Protein AF-A0AAE4MED0-F1 (afdb_monomer)

Solvent-accessible surface area (backbone atoms only — not comparable to full-atom values): 9503 Å² total; per-residue (Å²): 111,75,37,49,20,41,34,44,51,35,56,37,92,89,76,63,52,72,46,77,45,73,45,47,57,74,65,86,78,53,68,54,43,36,74,64,22,56,91,94,45,68,31,45,43,58,79,52,42,54,74,67,47,33,52,52,50,51,51,44,42,75,73,72,23,43,72,45,70,94,47,93,79,37,51,47,50,40,51,28,33,24,84,84,75,20,40,80,46,71,47,56,44,45,35,36,36,45,97,94,42,72,48,65,73,86,51,57,36,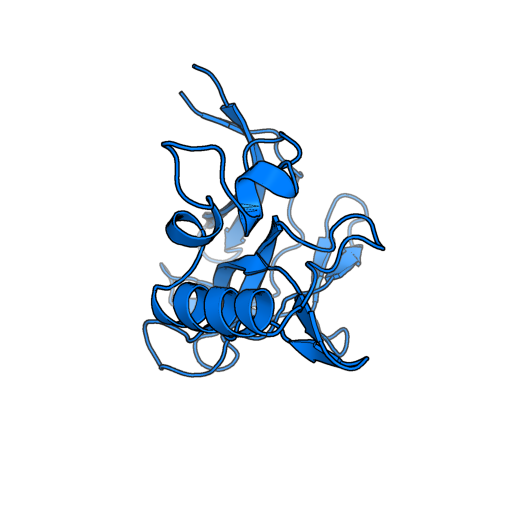90,84,80,60,47,64,42,43,61,40,79,40,73,40,75,30,99,51,84,78,18,32,27,42,16,35,82,88,67,46,75,39,58,31,45,39,90,86,79,68,50,73,43,64,43,41,57,26,74,53,81,47,81,42,77,42,112

Mean predicted aligned error: 7.53 Å

pLDDT: mean 80.57, std 16.03, range [32.94, 96.38]

Sequence (166 aa):
MIFIGFGYIFHCPHCGEATYLALGTGREYSVQNVFYGNSPDPPLIKDFTTRRAYQNALEYLNQGGVPETSLPGSYGHKIYYCPNCRTLKVHFYFGIITGGKTWHPVYKCELCKTQLDLAPGQRPGDDPEKFKLVGENNEVLRIHCSKCGKVYFAPESGSTSKMCWD

Radius of gyration: 17.16 Å; Cα contacts (8 Å, |Δi|>4): 331; chains: 1; bounding box: 43×38×42 Å

Foldseek 3Di:
DKFFWWWFWFADPVPRDIDIDTFDRPDDDDQCQQQQNDPVGGHCVCVQADPVLNVVSVVLVVLVWDKPDPDPPQWTWFWWADPVQLAIDIGIWTWIDDPNDTDIDWDADPPPRGTIFTQPDWDQDVPNQFTFTAGPVRDFRWHADPPPRDIDGRDRTRDRDRDIDD

Nearest PDB structures (foldseek):
  6yxw-assembly2_D  TM=1.927E-01  e=6.210E+00  Homo sapiens
  7qun-assembly1_A  TM=1.620E-01  e=3.592E+00  Sus scrofa domesticus

Secondary structure (DSSP, 8-state):
--EEEEEEEEE-TTT-PEEEEE---SSPPPHIIIII-BTTBPPTHHHHS-HHHHHHHHHHHHTT-EE--SSTTSSEEEEEE-TTT--EEEEEE--EEETTEEE----B-TTT-PBPEE--EEEE-SSTT-EEEE-TTSPBPEEE-TTT--EEE------EEEEEE-

Structure (mmCIF, N/CA/C/O backbone):
data_AF-A0AAE4MED0-F1
#
_entry.id   AF-A0AAE4MED0-F1
#
loop_
_atom_site.group_PDB
_atom_site.id
_atom_site.type_symbol
_atom_site.label_atom_id
_atom_site.label_alt_id
_atom_site.label_comp_id
_atom_site.label_asym_id
_atom_site.label_entity_id
_atom_site.label_seq_id
_atom_site.pdbx_PDB_ins_code
_atom_site.Cartn_x
_atom_site.Cartn_y
_atom_site.Cartn_z
_atom_site.occupancy
_atom_site.B_iso_or_equiv
_atom_site.auth_seq_id
_atom_site.auth_comp_id
_atom_site.auth_asym_id
_atom_site.auth_atom_id
_atom_site.pdbx_PDB_model_num
ATOM 1 N N . MET A 1 1 ? 8.368 22.887 5.396 1.00 36.00 1 MET A N 1
ATOM 2 C CA . MET A 1 1 ? 8.779 22.154 6.625 1.00 36.00 1 MET A CA 1
ATOM 3 C C . MET A 1 1 ? 9.343 20.864 6.088 1.00 36.00 1 MET A C 1
ATOM 5 O O . MET A 1 1 ? 8.555 20.098 5.570 1.00 36.00 1 MET A O 1
ATOM 9 N N . ILE A 1 2 ? 10.662 20.656 6.114 1.00 38.06 2 ILE A N 1
ATOM 10 C CA . ILE A 1 2 ? 11.259 19.562 5.338 1.00 38.06 2 ILE A CA 1
ATOM 11 C C . ILE A 1 2 ? 10.830 18.205 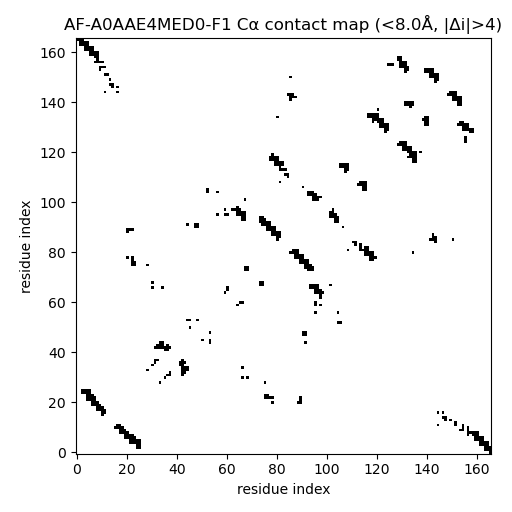5.917 1.00 38.06 2 ILE A C 1
ATOM 13 O O . ILE A 1 2 ? 11.167 17.879 7.058 1.00 38.06 2 ILE A O 1
ATOM 17 N N . PHE A 1 3 ? 10.087 17.411 5.145 1.00 39.84 3 PHE A N 1
ATOM 18 C CA . PHE A 1 3 ? 9.735 16.038 5.506 1.00 39.84 3 PHE A CA 1
ATOM 19 C C . PHE A 1 3 ? 10.787 15.087 4.937 1.00 39.84 3 PHE A C 1
ATOM 21 O O . PHE A 1 3 ? 10.953 14.985 3.724 1.00 39.84 3 PHE A O 1
ATOM 28 N N . ILE A 1 4 ? 11.503 14.381 5.814 1.00 49.69 4 ILE A N 1
ATOM 29 C CA . ILE A 1 4 ? 12.447 13.333 5.409 1.00 49.69 4 ILE A CA 1
ATOM 30 C C . ILE A 1 4 ?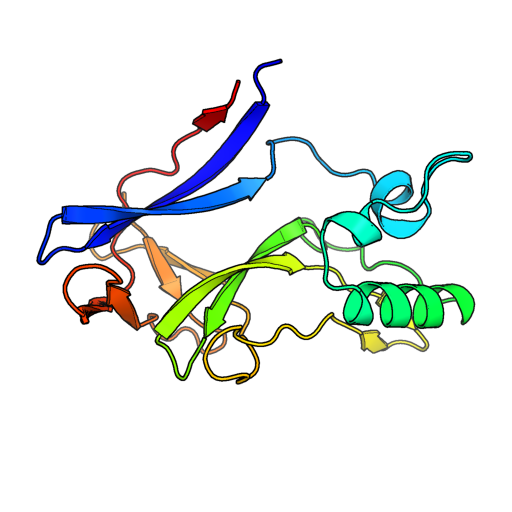 11.648 12.050 5.209 1.00 49.69 4 ILE A C 1
ATOM 32 O O . ILE A 1 4 ? 11.298 11.373 6.171 1.00 49.69 4 ILE A O 1
ATOM 36 N N . GLY A 1 5 ? 11.328 11.733 3.960 1.00 62.06 5 GLY A N 1
ATOM 37 C CA . GLY A 1 5 ? 10.620 10.520 3.591 1.00 62.06 5 GLY A CA 1
ATOM 38 C C . GLY A 1 5 ? 11.536 9.352 3.239 1.00 62.06 5 GLY A C 1
ATOM 39 O O . GLY A 1 5 ? 12.706 9.522 2.884 1.00 62.06 5 GLY A O 1
ATOM 40 N N . PHE A 1 6 ? 10.971 8.151 3.315 1.00 71.56 6 PHE A N 1
ATOM 41 C CA . PHE A 1 6 ? 11.560 6.936 2.765 1.00 71.56 6 PHE A CA 1
ATOM 42 C C . PHE A 1 6 ? 10.865 6.608 1.448 1.00 71.56 6 PHE A C 1
ATOM 44 O O . PHE A 1 6 ? 9.643 6.709 1.335 1.00 71.56 6 PHE A O 1
ATOM 51 N N . GLY A 1 7 ? 11.635 6.215 0.444 1.00 75.56 7 GLY A N 1
ATOM 52 C CA . GLY A 1 7 ? 11.089 5.792 -0.830 1.00 75.56 7 GLY A CA 1
ATOM 53 C C . GLY A 1 7 ? 12.110 5.044 -1.662 1.00 75.56 7 GLY A C 1
ATOM 54 O O . GLY A 1 7 ? 13.268 4.886 -1.273 1.00 75.56 7 GLY A O 1
ATOM 55 N N . TYR A 1 8 ? 11.659 4.595 -2.823 1.00 77.12 8 TYR A N 1
ATOM 56 C CA . TYR A 1 8 ? 12.477 3.856 -3.769 1.00 77.12 8 TYR A CA 1
ATOM 57 C C . TYR A 1 8 ? 12.484 4.549 -5.121 1.00 77.12 8 TYR A C 1
ATOM 59 O O . TYR A 1 8 ? 11.449 5.042 -5.576 1.00 77.12 8 TYR A O 1
ATOM 67 N N . ILE A 1 9 ? 13.644 4.547 -5.771 1.00 78.19 9 ILE A N 1
ATOM 68 C CA . ILE A 1 9 ? 13.804 5.007 -7.146 1.00 78.19 9 ILE A CA 1
ATOM 69 C C . ILE A 1 9 ? 14.138 3.789 -8.010 1.00 78.19 9 ILE A C 1
ATOM 71 O O . ILE A 1 9 ? 15.090 3.059 -7.738 1.00 78.19 9 ILE A O 1
ATOM 75 N N . PHE A 1 10 ? 13.352 3.572 -9.064 1.00 76.81 10 PHE A N 1
ATOM 76 C CA . PHE A 1 10 ? 13.568 2.503 -10.037 1.00 76.81 10 PHE A CA 1
ATOM 77 C C . PHE A 1 10 ? 13.883 3.102 -11.399 1.00 76.81 10 PHE A C 1
ATOM 79 O O . PHE A 1 10 ? 13.065 3.835 -11.950 1.00 76.81 10 PHE A O 1
ATOM 86 N N . HIS A 1 11 ? 15.026 2.744 -11.978 1.00 81.25 11 HIS A N 1
ATOM 87 C CA . HIS A 1 11 ? 15.404 3.194 -13.315 1.00 81.25 11 HIS A CA 1
ATOM 88 C C . HIS A 1 11 ? 15.064 2.148 -14.375 1.00 81.25 11 HIS A C 1
ATOM 90 O O . HIS A 1 11 ? 15.384 0.968 -14.230 1.00 81.25 11 HIS A O 1
ATOM 96 N N . CYS A 1 12 ? 14.434 2.570 -15.469 1.00 82.50 12 CYS A N 1
ATOM 97 C CA . CYS A 1 12 ? 14.253 1.709 -16.627 1.00 82.50 12 CYS A CA 1
ATOM 98 C C . CYS A 1 12 ? 15.605 1.497 -17.330 1.00 82.50 12 CYS A C 1
ATOM 100 O O . CYS A 1 12 ? 16.178 2.471 -17.822 1.00 82.50 12 CYS A O 1
ATOM 102 N N . PRO A 1 13 ? 16.092 0.252 -17.486 1.00 81.69 13 PRO A N 1
ATOM 103 C CA . PRO A 1 13 ? 17.382 -0.008 -18.127 1.00 81.69 13 PRO A CA 1
ATOM 104 C C . PRO A 1 13 ? 17.377 0.309 -19.630 1.00 81.69 13 PRO A C 1
ATOM 106 O O . PRO A 1 13 ? 18.431 0.421 -20.241 1.00 81.69 13 PRO A O 1
ATOM 109 N N . HIS A 1 14 ? 16.197 0.453 -20.242 1.00 84.88 14 HIS A N 1
ATOM 110 C CA . HIS A 1 14 ? 16.071 0.704 -21.677 1.00 84.88 14 HIS A CA 1
ATOM 111 C C . HIS A 1 14 ? 16.072 2.189 -22.048 1.00 84.88 14 HIS A C 1
ATOM 113 O O . HIS A 1 14 ? 16.515 2.534 -23.138 1.00 84.88 14 HIS A O 1
ATOM 119 N N . CYS A 1 15 ? 15.533 3.065 -21.196 1.00 87.38 15 CYS A N 1
ATOM 120 C CA . CYS A 1 15 ? 15.386 4.493 -21.513 1.00 87.38 15 CYS A CA 1
ATOM 121 C C . CYS A 1 15 ? 15.804 5.441 -20.379 1.00 87.38 15 CYS A C 1
ATOM 123 O O . CYS A 1 15 ? 15.628 6.650 -20.512 1.00 87.38 15 CYS A O 1
ATOM 125 N N . GLY A 1 16 ? 16.307 4.908 -19.261 1.00 84.81 16 GLY A N 1
ATOM 126 C CA . GLY A 1 16 ? 16.775 5.673 -18.102 1.00 84.81 16 GLY A CA 1
ATOM 127 C C . GLY A 1 16 ? 15.675 6.275 -17.224 1.00 84.81 16 GLY A C 1
ATOM 128 O O . GLY A 1 16 ? 15.989 6.858 -16.189 1.00 84.81 16 GLY A O 1
ATOM 129 N N . GLU A 1 17 ? 14.400 6.133 -17.604 1.00 85.88 17 GLU A N 1
ATOM 130 C CA . GLU A 1 17 ? 13.280 6.741 -16.882 1.00 85.88 17 GLU A CA 1
ATOM 131 C C . GLU A 1 17 ? 13.244 6.302 -15.417 1.00 85.88 17 GLU A C 1
ATOM 133 O O . GLU A 1 17 ? 13.244 5.103 -15.130 1.00 85.88 17 GLU A O 1
ATOM 138 N N . ALA A 1 18 ? 13.185 7.275 -14.509 1.00 82.88 18 ALA A N 1
ATOM 139 C CA . ALA A 1 18 ? 13.111 7.043 -13.076 1.00 82.88 18 ALA A CA 1
ATOM 140 C C . ALA A 1 18 ? 11.648 7.014 -12.614 1.00 82.88 18 ALA A C 1
ATOM 142 O O . ALA A 1 18 ? 10.896 7.960 -12.823 1.00 82.88 18 ALA A O 1
ATOM 143 N N . THR A 1 19 ? 11.241 5.933 -11.954 1.00 81.00 19 THR A N 1
ATOM 144 C CA . THR A 1 19 ? 9.967 5.841 -11.233 1.00 81.00 19 THR A CA 1
ATOM 145 C C . THR A 1 19 ? 10.236 5.967 -9.746 1.00 81.00 19 THR A C 1
ATOM 147 O O . THR A 1 19 ? 10.976 5.161 -9.184 1.00 81.00 19 THR A O 1
ATOM 150 N N . TYR A 1 20 ? 9.618 6.959 -9.114 1.00 82.06 20 TYR A N 1
ATOM 151 C CA . TYR A 1 20 ? 9.733 7.181 -7.681 1.00 82.06 20 TYR A CA 1
ATOM 152 C C . TYR A 1 20 ? 8.512 6.643 -6.930 1.00 82.06 20 TYR A C 1
ATOM 154 O O . TYR A 1 20 ? 7.375 6.929 -7.307 1.00 82.06 20 TYR A O 1
ATOM 162 N N . LEU A 1 21 ? 8.748 5.889 -5.855 1.00 83.12 21 LEU A N 1
ATOM 163 C CA . LEU A 1 21 ? 7.721 5.423 -4.925 1.00 83.12 21 LEU A CA 1
ATOM 164 C C . LEU A 1 21 ? 7.984 5.992 -3.531 1.00 83.12 21 LEU A C 1
ATOM 166 O O . LEU A 1 21 ? 8.906 5.553 -2.845 1.00 83.12 21 LEU A O 1
ATOM 170 N N . ALA A 1 22 ? 7.147 6.935 -3.102 1.00 81.88 22 ALA A N 1
ATOM 171 C CA . ALA A 1 22 ? 7.179 7.493 -1.753 1.00 81.88 22 ALA A CA 1
ATOM 172 C C . ALA A 1 22 ? 6.462 6.555 -0.775 1.00 81.88 22 ALA A C 1
ATOM 174 O O . ALA A 1 22 ? 5.271 6.318 -0.934 1.00 81.88 22 ALA A O 1
ATOM 175 N N . LEU A 1 23 ? 7.145 6.056 0.254 1.00 78.62 23 LEU A N 1
ATOM 176 C CA . LEU A 1 23 ? 6.579 5.171 1.283 1.00 78.62 23 LEU A CA 1
ATOM 177 C C . LEU A 1 23 ? 6.331 5.869 2.627 1.00 78.62 23 LEU A C 1
ATOM 179 O O . LEU A 1 23 ? 6.112 5.222 3.647 1.00 78.62 23 LEU A O 1
ATOM 183 N N . GLY A 1 24 ? 6.321 7.198 2.635 1.00 70.44 24 GLY A N 1
ATOM 184 C CA . GLY A 1 24 ? 5.943 7.998 3.797 1.00 70.44 24 GLY A CA 1
ATOM 185 C C . GLY A 1 24 ? 7.062 8.896 4.305 1.00 70.44 24 GLY A C 1
ATOM 186 O O . GLY A 1 24 ? 8.152 8.942 3.743 1.00 70.44 24 GLY A O 1
ATOM 187 N N . THR A 1 25 ? 6.762 9.640 5.368 1.00 60.09 25 THR A N 1
ATOM 188 C CA . THR A 1 25 ? 7.493 10.840 5.816 1.00 60.09 25 THR A CA 1
ATOM 189 C C . THR A 1 25 ? 8.495 10.587 6.949 1.00 60.09 25 THR A C 1
ATOM 191 O O . THR A 1 25 ? 8.833 11.514 7.684 1.00 60.09 25 THR A O 1
ATOM 194 N N . GLY A 1 26 ? 8.940 9.337 7.137 1.00 54.69 26 GLY A N 1
ATOM 195 C CA . GLY A 1 26 ? 9.935 8.984 8.161 1.00 54.69 26 GLY A CA 1
ATOM 196 C C . GLY A 1 26 ? 9.467 9.172 9.612 1.00 54.69 26 GLY A C 1
ATOM 197 O O . GLY A 1 26 ? 10.283 9.102 10.527 1.00 54.69 26 GLY A O 1
ATOM 198 N N . ARG A 1 27 ? 8.169 9.414 9.834 1.00 59.31 27 ARG A N 1
ATOM 199 C CA . ARG A 1 27 ? 7.537 9.474 11.157 1.00 59.31 27 ARG A CA 1
ATOM 200 C C . ARG A 1 27 ? 6.722 8.210 11.389 1.00 59.31 27 ARG A C 1
ATOM 202 O O . ARG A 1 27 ? 5.999 7.774 10.495 1.00 59.31 27 ARG A O 1
ATOM 209 N N . GLU A 1 28 ? 6.809 7.657 12.593 1.00 66.81 28 GLU A N 1
ATOM 210 C CA . GLU A 1 28 ? 5.864 6.635 13.037 1.00 66.81 28 GLU A CA 1
ATOM 211 C C . GLU A 1 28 ? 4.468 7.255 13.120 1.00 66.81 28 GLU A C 1
ATOM 213 O O . GLU A 1 28 ? 4.285 8.345 13.672 1.00 66.81 28 GLU A O 1
ATOM 218 N N . TYR A 1 29 ? 3.475 6.581 12.545 1.00 78.62 29 TYR A N 1
ATOM 219 C CA . TYR A 1 29 ? 2.100 7.017 12.722 1.00 78.62 29 TYR A CA 1
ATOM 220 C C . TYR A 1 29 ? 1.598 6.517 14.076 1.00 78.62 29 TYR A C 1
ATOM 222 O O . TYR A 1 29 ? 1.716 5.339 14.381 1.00 78.62 29 TYR A O 1
ATOM 230 N N . SER A 1 30 ? 1.002 7.390 14.884 1.00 87.88 30 SER A N 1
ATOM 231 C CA . SER A 1 30 ? 0.291 6.952 16.087 1.00 87.88 30 SER A CA 1
ATOM 232 C C . SER A 1 30 ? -0.960 6.164 15.694 1.00 87.88 30 SER A C 1
ATOM 234 O O . SER A 1 30 ? -1.764 6.657 14.901 1.00 87.88 30 SER A O 1
ATOM 236 N N . VAL A 1 31 ? -1.167 4.990 16.301 1.00 90.50 31 VAL A N 1
ATOM 237 C CA . VAL A 1 31 ? -2.399 4.189 16.151 1.00 90.50 31 VAL A CA 1
ATOM 238 C C . VAL A 1 31 ? -3.634 5.046 16.434 1.00 90.50 31 VAL A C 1
ATOM 240 O O . VAL A 1 31 ? -4.597 5.001 15.671 1.00 90.50 31 VAL A O 1
ATOM 243 N N . GLN A 1 32 ? -3.574 5.885 17.477 1.00 91.81 32 GLN A N 1
ATOM 244 C CA . GLN A 1 32 ? -4.663 6.792 17.836 1.00 91.81 32 GLN A CA 1
ATOM 245 C C . GLN A 1 32 ? -5.028 7.703 16.664 1.00 91.81 32 GLN A C 1
ATOM 247 O O . GLN A 1 32 ? -6.173 7.725 16.222 1.00 91.81 32 GLN A O 1
ATOM 252 N N . ASN A 1 33 ? -4.044 8.404 16.105 1.00 90.94 33 ASN A N 1
ATOM 253 C CA . ASN A 1 33 ? -4.290 9.371 15.036 1.00 90.94 33 ASN A CA 1
ATOM 254 C C . ASN A 1 33 ? -4.733 8.679 13.743 1.00 90.94 33 ASN A C 1
ATOM 256 O O . ASN A 1 33 ? -5.589 9.196 13.029 1.00 90.94 33 ASN A O 1
ATOM 260 N N . VAL A 1 34 ? -4.158 7.512 13.440 1.00 91.38 34 VAL A N 1
ATOM 261 C CA . VAL A 1 34 ? -4.474 6.753 12.228 1.00 91.38 34 VAL A CA 1
ATOM 262 C C . VAL A 1 34 ? -5.916 6.278 12.256 1.00 91.38 34 VAL A C 1
ATOM 264 O O . VAL A 1 34 ? -6.658 6.603 11.335 1.00 91.38 34 VAL A O 1
ATOM 267 N N . PHE A 1 35 ? -6.322 5.555 13.299 1.00 93.81 35 PHE A N 1
ATOM 268 C CA . PHE A 1 35 ? -7.578 4.799 13.291 1.00 93.81 35 PHE A CA 1
ATOM 269 C C . PHE A 1 35 ? -8.739 5.487 14.005 1.00 93.81 35 PHE A C 1
ATOM 271 O O . PHE A 1 35 ? -9.888 5.242 13.645 1.00 93.81 35 PHE A O 1
ATOM 278 N N . TYR A 1 36 ? -8.458 6.352 14.979 1.00 92.75 36 TYR A N 1
ATOM 279 C CA . TYR A 1 36 ? -9.483 6.927 15.855 1.00 92.75 36 TYR A CA 1
ATOM 280 C C . TYR A 1 36 ? -9.566 8.458 15.764 1.00 92.75 36 TYR A C 1
ATOM 282 O O . TYR A 1 36 ? -10.632 9.023 15.999 1.00 92.75 36 TYR A O 1
ATOM 290 N N . GLY A 1 37 ? -8.483 9.122 15.354 1.00 89.88 37 GLY A N 1
ATOM 291 C CA . GLY A 1 37 ? -8.387 10.580 15.335 1.00 89.88 37 GLY A CA 1
ATOM 292 C C . GLY A 1 37 ? -8.246 11.174 16.741 1.00 89.88 37 GLY A C 1
ATOM 293 O O . GLY A 1 37 ? -8.164 10.455 17.739 1.00 89.88 37 GLY A O 1
ATOM 294 N N . ASN A 1 38 ? -8.217 12.503 16.820 1.00 86.62 38 ASN A N 1
ATOM 295 C CA . ASN A 1 38 ? -8.279 13.256 18.073 1.00 86.62 38 ASN A CA 1
ATOM 296 C C . ASN A 1 38 ? -9.234 14.417 17.853 1.00 86.62 38 ASN A C 1
ATOM 298 O O . ASN A 1 38 ? -8.888 15.335 17.121 1.00 86.62 38 ASN A O 1
ATOM 302 N N . SER A 1 39 ? -10.417 14.389 18.472 1.00 79.19 39 SER A N 1
ATOM 303 C CA . SER A 1 39 ? -11.425 15.441 18.289 1.00 79.19 39 SER A CA 1
ATOM 304 C C . SER A 1 39 ? -10.801 16.845 18.399 1.00 79.19 39 SER A C 1
ATOM 306 O O . SER A 1 39 ? -10.157 17.127 19.412 1.00 79.19 39 SER A O 1
ATOM 308 N N . PRO A 1 40 ? -10.999 17.733 17.406 1.00 87.38 40 PRO A N 1
ATOM 309 C CA . PRO A 1 40 ? -11.973 17.647 16.308 1.00 87.38 40 PRO A CA 1
ATOM 310 C C . PRO A 1 40 ? -11.507 16.877 15.056 1.00 87.38 40 PRO A C 1
ATOM 312 O O . PRO A 1 40 ? -12.284 16.732 14.111 1.00 87.38 40 PRO A O 1
ATOM 315 N N . ASP A 1 41 ? -10.271 16.388 15.025 1.00 88.19 41 ASP A N 1
ATOM 316 C CA . ASP A 1 41 ? -9.664 15.772 13.850 1.00 88.19 41 ASP A CA 1
ATOM 317 C C . ASP A 1 41 ? -10.139 14.320 13.643 1.00 88.19 41 ASP A C 1
ATOM 319 O O . ASP A 1 41 ? -10.063 13.500 14.568 1.00 88.19 41 ASP A O 1
ATOM 323 N N . PRO A 1 42 ? -10.607 13.965 12.430 1.00 90.12 42 PRO A N 1
ATOM 324 C CA . PRO A 1 42 ? -11.001 12.599 12.108 1.00 90.12 42 PRO A CA 1
ATOM 325 C C . PRO A 1 42 ? -9.784 11.655 12.006 1.00 90.12 42 PRO A C 1
ATOM 327 O O . PRO A 1 42 ? -8.643 12.111 11.917 1.00 90.12 42 PRO A O 1
ATOM 330 N N . PRO A 1 43 ? -10.012 10.329 11.954 1.00 92.38 43 PRO A N 1
ATOM 331 C CA . PRO A 1 43 ? -8.959 9.352 11.686 1.00 92.38 43 PRO A CA 1
ATOM 332 C C . PRO A 1 43 ? -8.197 9.631 10.382 1.00 92.38 43 PRO A C 1
ATOM 334 O O . PRO A 1 43 ? -8.812 9.769 9.319 1.00 92.38 43 PRO A O 1
ATOM 337 N N . LEU A 1 44 ? -6.860 9.613 10.432 1.00 91.44 44 LEU A N 1
ATOM 338 C CA . LEU A 1 44 ? -6.007 9.845 9.256 1.00 91.44 44 LEU A CA 1
ATOM 339 C C . LEU A 1 44 ? -6.135 8.751 8.186 1.00 91.44 44 LEU A C 1
ATOM 341 O O . LEU A 1 44 ? -5.830 9.008 7.021 1.00 91.44 44 LEU A O 1
ATOM 345 N N . ILE A 1 45 ? -6.619 7.544 8.525 1.00 91.31 45 ILE A N 1
ATOM 346 C CA . ILE A 1 45 ? -6.900 6.511 7.509 1.00 91.31 45 ILE A CA 1
ATOM 347 C C . ILE A 1 45 ? -7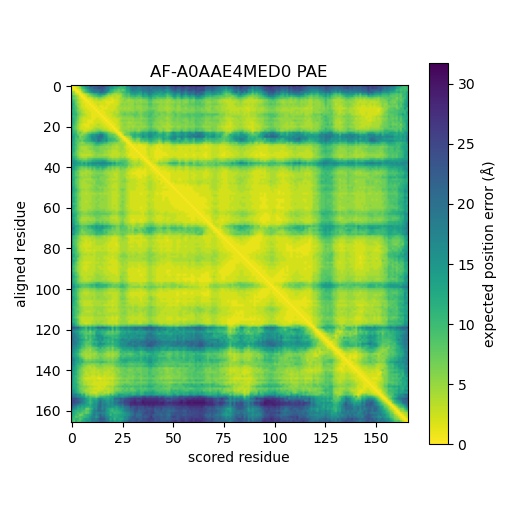.819 7.030 6.398 1.00 91.31 45 ILE A C 1
ATOM 349 O O . ILE A 1 45 ? -7.713 6.563 5.267 1.00 91.31 45 ILE A O 1
ATOM 353 N N . LYS A 1 46 ? -8.680 8.014 6.687 1.00 91.75 46 LYS A N 1
ATOM 354 C CA . LYS A 1 46 ? -9.540 8.658 5.690 1.00 91.75 46 LYS A CA 1
ATOM 355 C C . LYS A 1 46 ? -8.737 9.272 4.540 1.00 91.75 46 LYS A C 1
ATOM 357 O O . LYS A 1 46 ? -9.183 9.194 3.397 1.00 91.75 46 LYS A O 1
ATOM 362 N N . ASP A 1 47 ? -7.580 9.851 4.846 1.00 89.81 47 ASP A N 1
ATOM 363 C CA . ASP A 1 47 ? -6.742 10.572 3.885 1.00 89.81 47 ASP A CA 1
ATOM 364 C C . ASP A 1 47 ? -5.713 9.651 3.214 1.00 89.81 47 ASP A C 1
ATOM 366 O O . ASP A 1 47 ? -5.227 9.942 2.122 1.00 89.81 47 ASP A O 1
ATOM 370 N N . PHE A 1 48 ? -5.397 8.512 3.836 1.00 89.06 48 PHE A N 1
ATOM 371 C CA . PHE A 1 48 ? -4.399 7.565 3.328 1.00 89.06 48 PHE A CA 1
ATOM 372 C C . PHE A 1 48 ? -4.977 6.424 2.484 1.00 89.06 48 PHE A C 1
ATOM 374 O O . PHE A 1 48 ? -4.226 5.664 1.865 1.00 89.06 48 PHE A O 1
ATOM 381 N N . THR A 1 49 ? -6.301 6.263 2.447 1.00 90.62 49 THR A N 1
ATOM 382 C CA . THR A 1 49 ? -6.943 5.171 1.711 1.00 90.62 49 THR A CA 1
ATOM 383 C C . THR A 1 49 ? -8.120 5.630 0.854 1.00 90.62 49 THR A C 1
ATOM 385 O O . THR A 1 49 ? -8.511 6.793 0.823 1.00 90.62 49 THR A O 1
ATOM 388 N N . THR A 1 50 ? -8.696 4.697 0.100 1.00 91.31 50 THR A N 1
ATOM 389 C CA . THR A 1 50 ? -9.908 4.967 -0.675 1.00 91.31 50 THR A CA 1
ATOM 390 C C . THR A 1 50 ? -11.106 5.150 0.256 1.00 91.31 50 THR A C 1
ATOM 392 O O . THR A 1 50 ? -11.194 4.509 1.304 1.00 91.31 50 THR A O 1
ATOM 395 N N . ARG A 1 51 ? -12.107 5.931 -0.176 1.00 92.31 51 ARG A N 1
ATOM 396 C CA . ARG A 1 51 ? -13.371 6.100 0.566 1.00 92.31 51 ARG A CA 1
ATOM 397 C C . ARG A 1 51 ? -14.003 4.764 0.976 1.00 92.31 51 ARG A C 1
ATOM 399 O O . ARG A 1 51 ? -14.505 4.649 2.086 1.00 92.31 51 ARG A O 1
ATOM 406 N N . ARG A 1 52 ? -13.966 3.758 0.094 1.00 92.69 52 ARG A N 1
ATOM 407 C CA . ARG A 1 52 ? -14.521 2.423 0.366 1.00 92.69 52 ARG A CA 1
ATOM 408 C C . ARG A 1 52 ? -13.745 1.699 1.465 1.00 92.69 52 ARG A C 1
ATOM 410 O O . ARG A 1 52 ? -14.354 1.151 2.373 1.00 92.69 52 ARG A O 1
ATOM 417 N N . ALA A 1 53 ? -12.417 1.697 1.385 1.00 93.62 53 ALA A N 1
ATOM 418 C CA . ALA A 1 53 ? -11.582 1.077 2.409 1.00 93.62 53 ALA A CA 1
ATOM 419 C C . ALA A 1 53 ? -11.749 1.778 3.768 1.00 93.62 53 ALA A C 1
ATOM 421 O O . ALA A 1 53 ? -11.849 1.100 4.783 1.00 93.62 53 ALA A O 1
ATOM 422 N N . TYR A 1 54 ? -11.881 3.107 3.778 1.00 94.81 54 TYR A N 1
ATOM 423 C CA . TYR A 1 54 ? -12.179 3.871 4.989 1.00 94.81 54 TYR A CA 1
ATOM 424 C C . TYR A 1 54 ? -13.537 3.493 5.600 1.00 94.81 54 TYR A C 1
ATOM 426 O O . TYR A 1 54 ? -13.624 3.227 6.793 1.00 94.81 54 TYR A O 1
ATOM 434 N N . GLN A 1 55 ? -14.595 3.419 4.787 1.00 95.56 55 GLN A N 1
ATOM 435 C CA . GLN A 1 55 ? -15.932 3.038 5.258 1.00 95.56 55 GLN A CA 1
ATOM 436 C C . GLN A 1 55 ? -15.956 1.627 5.853 1.00 95.56 55 GLN A C 1
ATOM 438 O O . GLN A 1 55 ? -16.476 1.442 6.949 1.00 95.56 55 GLN A O 1
ATOM 443 N N . ASN A 1 56 ? -15.336 0.663 5.171 1.00 95.44 56 ASN A N 1
ATOM 444 C CA . ASN A 1 56 ? -15.209 -0.697 5.688 1.00 95.44 56 ASN A CA 1
ATOM 445 C C . ASN A 1 56 ? -14.415 -0.719 7.003 1.00 95.44 56 ASN A C 1
ATOM 447 O O . ASN A 1 56 ? -14.799 -1.410 7.940 1.00 95.44 56 ASN A O 1
ATOM 451 N N . ALA A 1 57 ? -13.330 0.056 7.097 1.00 95.25 57 ALA A N 1
ATOM 452 C CA . ALA A 1 57 ? -12.535 0.143 8.315 1.00 95.25 57 ALA A CA 1
ATOM 453 C C . ALA A 1 57 ? -13.366 0.636 9.507 1.00 95.25 57 ALA A C 1
ATOM 455 O O . ALA A 1 57 ? -13.334 0.020 10.569 1.00 95.25 57 ALA A O 1
ATOM 456 N N . LEU A 1 58 ? -14.155 1.700 9.319 1.00 94.94 58 LEU A N 1
ATOM 457 C CA . LEU A 1 58 ? -15.065 2.195 10.354 1.00 94.94 58 LEU A CA 1
ATOM 458 C C . LEU A 1 58 ? -16.092 1.143 10.774 1.00 94.94 58 LEU A C 1
ATOM 460 O O . LEU A 1 58 ? -16.379 1.019 11.959 1.00 94.94 58 LEU A O 1
ATOM 464 N N . GLU A 1 59 ? -16.638 0.384 9.825 1.00 95.44 59 GLU A N 1
ATOM 465 C CA . GLU A 1 59 ? -17.581 -0.692 10.127 1.00 95.44 59 GLU A CA 1
ATOM 466 C C . GLU A 1 59 ? -16.946 -1.756 11.033 1.00 95.44 59 GLU A C 1
ATOM 468 O O . GLU A 1 59 ? -17.513 -2.083 12.075 1.00 95.44 59 GLU A O 1
ATOM 473 N N . TYR A 1 60 ? -15.740 -2.227 10.701 1.00 96.12 60 TYR A N 1
ATOM 474 C CA . TYR A 1 60 ? -15.025 -3.198 11.531 1.00 96.12 60 TYR A CA 1
ATOM 475 C C . TYR A 1 60 ? -14.674 -2.652 12.921 1.00 96.12 60 TYR A C 1
ATOM 477 O O . TYR A 1 60 ? -14.820 -3.373 13.907 1.00 96.12 60 TYR A O 1
ATOM 485 N N . LEU A 1 61 ? -14.252 -1.387 13.022 1.00 95.06 61 LEU A N 1
ATOM 486 C CA . LEU A 1 61 ? -13.959 -0.745 14.311 1.00 95.06 61 LEU A CA 1
ATOM 487 C C . LEU A 1 61 ? -15.227 -0.591 15.168 1.00 95.06 61 LEU A C 1
ATOM 489 O O . LEU A 1 61 ? -15.211 -0.909 16.355 1.00 95.06 61 LEU A O 1
ATOM 493 N N . ASN A 1 62 ? -16.347 -0.181 14.566 1.00 94.00 62 ASN A N 1
ATOM 494 C CA . ASN A 1 62 ? -17.631 -0.027 15.263 1.00 94.00 62 ASN A CA 1
ATOM 495 C C . ASN A 1 62 ? -18.209 -1.364 15.753 1.00 94.00 62 ASN A C 1
ATOM 497 O O . ASN A 1 62 ? -18.976 -1.388 16.711 1.00 94.00 62 ASN A O 1
ATOM 501 N N . GLN A 1 63 ? -17.823 -2.479 15.128 1.00 94.69 63 GLN A N 1
ATOM 502 C CA . GLN A 1 63 ? -18.160 -3.836 15.571 1.00 94.69 63 GLN A CA 1
ATOM 503 C C . GLN A 1 63 ? -17.243 -4.351 16.699 1.00 94.69 63 GLN A C 1
ATOM 505 O O . GLN A 1 63 ? -17.297 -5.531 17.044 1.00 94.69 63 GLN A O 1
ATOM 510 N N . GLY A 1 64 ? -16.398 -3.492 17.280 1.00 94.75 64 GLY A N 1
ATOM 511 C CA . GLY A 1 64 ? -15.448 -3.855 18.335 1.00 94.75 64 GLY A CA 1
ATOM 512 C C . GLY A 1 64 ? -14.119 -4.406 17.813 1.00 94.75 64 GLY A C 1
ATOM 513 O O . GLY A 1 64 ? -13.352 -4.982 18.584 1.00 94.75 64 GLY A O 1
ATOM 514 N N . GLY A 1 65 ? -13.839 -4.257 16.515 1.00 96.00 65 GLY A N 1
ATOM 515 C CA . GLY A 1 65 ? -12.549 -4.610 15.941 1.00 96.00 65 GLY A CA 1
ATOM 516 C C . GLY A 1 65 ? -11.425 -3.699 16.439 1.00 96.00 65 GLY A C 1
ATOM 517 O O . GLY A 1 65 ? -11.640 -2.525 16.745 1.00 96.00 65 GLY A O 1
ATOM 518 N N . VAL A 1 66 ? -10.208 -4.235 16.489 1.00 95.75 66 VAL A N 1
ATOM 519 C CA . VAL A 1 66 ? -9.005 -3.501 16.911 1.00 95.75 66 VAL A CA 1
ATOM 520 C C . VAL A 1 66 ? -7.972 -3.463 15.783 1.00 95.75 66 VAL A C 1
ATOM 522 O O . VAL A 1 66 ? -7.810 -4.467 15.087 1.00 95.75 66 VAL A O 1
ATOM 525 N N . PRO A 1 67 ? -7.264 -2.343 15.560 1.00 94.81 67 PRO A N 1
ATOM 526 C CA . PRO A 1 67 ? -6.167 -2.295 14.605 1.00 94.81 67 PRO A CA 1
ATOM 527 C C . PRO A 1 67 ? -5.101 -3.347 14.921 1.00 94.81 67 PRO A C 1
ATOM 529 O O . PRO A 1 67 ? -4.742 -3.558 16.080 1.00 94.81 67 PRO A O 1
ATOM 532 N N . GLU A 1 68 ? -4.568 -3.988 13.887 1.00 93.06 68 GLU A N 1
ATOM 533 C CA . GLU A 1 68 ? -3.435 -4.896 14.022 1.00 93.06 68 GLU A CA 1
ATOM 534 C C . GLU A 1 68 ? -2.166 -4.090 14.345 1.00 93.06 68 GLU A C 1
ATOM 536 O O . GLU A 1 68 ? -1.683 -3.296 13.537 1.00 93.06 68 GLU A O 1
ATOM 541 N N . THR A 1 69 ? -1.628 -4.276 15.550 1.00 88.81 69 THR A N 1
ATOM 542 C CA . THR A 1 69 ? -0.459 -3.539 16.076 1.00 88.81 69 THR A CA 1
ATOM 543 C C . THR A 1 69 ? 0.608 -4.454 16.675 1.00 88.81 69 THR A C 1
ATOM 545 O O . THR A 1 69 ? 1.613 -3.980 17.196 1.00 88.81 69 THR A O 1
ATOM 548 N N . SER A 1 70 ? 0.409 -5.773 16.606 1.00 81.00 70 SER A N 1
ATOM 549 C CA . SER A 1 70 ? 1.256 -6.775 17.260 1.00 81.00 70 SER A CA 1
ATOM 550 C C . SER A 1 70 ? 2.638 -6.943 16.627 1.00 81.00 70 SER A C 1
ATOM 552 O O . SER A 1 70 ? 3.508 -7.554 17.242 1.00 81.00 70 SER A O 1
ATOM 554 N N . LEU A 1 71 ? 2.853 -6.429 15.413 1.00 73.31 71 LEU A N 1
ATOM 555 C CA . LEU A 1 71 ? 4.111 -6.551 14.679 1.00 73.31 71 LEU A CA 1
ATOM 556 C C . LEU A 1 71 ? 4.565 -5.186 14.144 1.00 73.31 71 LEU A C 1
ATOM 558 O O . LEU A 1 71 ? 3.737 -4.427 13.633 1.00 73.31 71 LEU A O 1
ATOM 562 N N . PRO A 1 72 ? 5.874 -4.875 14.181 1.00 68.25 72 PRO A N 1
ATOM 563 C CA . PRO A 1 72 ? 6.415 -3.727 13.461 1.00 68.25 72 PRO A CA 1
ATOM 564 C C . PRO A 1 72 ? 6.008 -3.767 11.979 1.00 68.25 72 PRO A C 1
ATOM 566 O O . PRO A 1 72 ? 6.143 -4.795 11.317 1.00 68.25 72 PRO A O 1
ATOM 569 N N . GLY A 1 73 ? 5.495 -2.654 11.447 1.00 74.94 73 GLY A N 1
ATOM 570 C CA . GLY A 1 73 ? 5.038 -2.573 10.050 1.00 74.94 73 GLY A CA 1
ATOM 571 C C . GLY A 1 73 ? 3.655 -3.189 9.771 1.00 74.94 73 GLY A C 1
ATOM 572 O O . GLY A 1 73 ? 3.325 -3.455 8.606 1.00 74.94 73 GLY A O 1
ATOM 573 N N . SER A 1 74 ? 2.837 -3.401 10.808 1.00 84.00 74 SER A N 1
ATOM 574 C CA . SER A 1 74 ? 1.435 -3.839 10.693 1.00 84.00 74 SER A CA 1
ATOM 575 C C . SER A 1 74 ? 0.495 -2.793 10.071 1.00 84.00 74 SER A C 1
ATOM 577 O O . SER A 1 74 ? -0.601 -3.122 9.625 1.00 84.00 74 SER A O 1
ATOM 579 N N . TYR A 1 75 ? 0.930 -1.538 9.957 1.00 88.88 75 TYR A N 1
ATOM 580 C CA . TYR A 1 75 ? 0.291 -0.513 9.134 1.00 88.88 75 TYR A CA 1
ATOM 581 C C . TYR A 1 75 ? 1.326 0.473 8.586 1.00 88.88 75 TYR A C 1
ATOM 583 O O . TYR A 1 75 ? 2.437 0.585 9.105 1.00 88.88 75 TYR A O 1
ATOM 591 N N . GLY A 1 76 ? 0.966 1.180 7.517 1.00 88.62 76 GLY A N 1
ATOM 592 C CA . GLY A 1 76 ? 1.833 2.147 6.846 1.00 88.62 76 GLY A CA 1
ATOM 593 C C . GLY A 1 76 ? 1.773 2.032 5.328 1.00 88.62 76 GLY A C 1
ATOM 594 O O . GLY A 1 76 ? 1.128 1.145 4.776 1.00 88.62 76 GLY A O 1
ATOM 595 N N . HIS A 1 77 ? 2.451 2.930 4.622 1.00 87.88 77 HIS A N 1
ATOM 596 C CA . HIS A 1 77 ? 2.506 2.871 3.164 1.00 87.88 77 HIS A CA 1
ATOM 597 C C . HIS A 1 77 ? 3.339 1.668 2.705 1.00 87.88 77 HIS A C 1
ATOM 599 O O . HIS A 1 77 ? 4.484 1.494 3.121 1.00 87.88 77 HIS A O 1
ATOM 605 N N . LYS A 1 78 ? 2.761 0.844 1.829 1.00 86.81 78 LYS A N 1
ATOM 606 C CA . LYS A 1 78 ? 3.428 -0.308 1.211 1.00 86.81 78 LYS A CA 1
ATOM 607 C C . LYS A 1 78 ? 3.308 -0.246 -0.307 1.00 86.81 78 LYS A C 1
ATOM 609 O O . L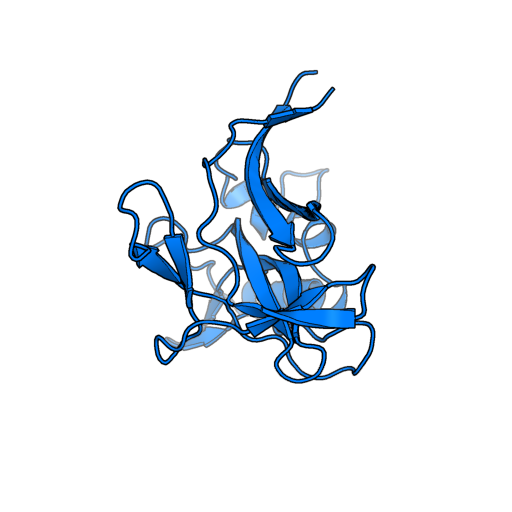YS A 1 78 ? 2.425 0.425 -0.848 1.00 86.81 78 LYS A O 1
ATOM 614 N N . ILE A 1 79 ? 4.209 -0.952 -0.987 1.00 88.19 79 ILE A N 1
ATOM 615 C CA . ILE A 1 79 ? 4.154 -1.106 -2.439 1.00 88.19 79 ILE A CA 1
ATOM 616 C C . ILE A 1 79 ? 3.132 -2.186 -2.785 1.00 88.19 79 ILE A C 1
ATOM 618 O O . ILE A 1 79 ? 3.151 -3.285 -2.239 1.00 88.19 79 ILE A O 1
ATOM 622 N N . TYR A 1 80 ? 2.279 -1.861 -3.740 1.00 91.19 80 TYR A N 1
ATOM 623 C CA . TYR A 1 80 ? 1.333 -2.755 -4.373 1.00 91.19 80 TYR A CA 1
ATOM 624 C C . TYR A 1 80 ? 1.668 -2.889 -5.856 1.00 91.19 80 TYR A C 1
ATOM 626 O O . TYR A 1 80 ? 2.124 -1.939 -6.499 1.00 91.19 80 TYR A O 1
ATOM 634 N N . TYR A 1 81 ? 1.413 -4.063 -6.410 1.00 91.50 81 TYR A N 1
ATOM 635 C CA . TYR A 1 81 ? 1.685 -4.411 -7.794 1.00 91.50 81 TYR A CA 1
ATOM 636 C C . TYR A 1 81 ? 0.387 -4.775 -8.510 1.00 91.50 81 TYR A C 1
ATOM 638 O O . TYR A 1 81 ? -0.450 -5.507 -7.994 1.00 91.50 81 TYR A O 1
ATOM 646 N N . CYS A 1 82 ? 0.204 -4.249 -9.720 1.00 92.38 82 CYS A N 1
ATOM 647 C CA . CYS A 1 82 ? -0.884 -4.686 -10.585 1.00 92.38 82 CYS A CA 1
ATOM 648 C C . CYS A 1 82 ? -0.407 -5.855 -11.458 1.00 92.38 82 CYS A C 1
ATOM 650 O O . CYS A 1 82 ? 0.403 -5.610 -12.357 1.00 92.38 82 CYS A O 1
ATOM 652 N N . PRO A 1 83 ? -0.941 -7.079 -11.305 1.00 90.69 83 PRO A N 1
ATOM 653 C CA . PRO A 1 83 ? -0.502 -8.228 -12.100 1.00 90.69 83 PRO A CA 1
ATOM 654 C C . PRO A 1 83 ? -0.822 -8.095 -13.593 1.00 90.69 83 PRO A C 1
ATOM 656 O O . PRO A 1 83 ? -0.094 -8.619 -14.437 1.00 90.69 83 PRO A O 1
ATOM 659 N N . ASN A 1 84 ? -1.874 -7.347 -13.934 1.00 91.94 84 ASN A N 1
ATOM 660 C CA . ASN A 1 84 ? -2.304 -7.147 -15.315 1.00 91.94 84 ASN A CA 1
ATOM 661 C C . ASN A 1 84 ? -1.528 -6.008 -16.007 1.00 91.94 84 ASN A C 1
ATOM 663 O O . ASN A 1 84 ? -0.887 -6.215 -17.032 1.00 91.94 84 ASN A O 1
ATOM 667 N N . CYS A 1 85 ? -1.519 -4.805 -15.418 1.00 90.81 85 CYS A N 1
ATOM 668 C CA . CYS A 1 85 ? -0.817 -3.646 -15.992 1.00 90.81 85 CYS A CA 1
ATOM 669 C C . CYS A 1 85 ? 0.694 -3.655 -15.746 1.00 90.81 85 CYS A C 1
ATOM 671 O O . CYS A 1 85 ? 1.410 -2.880 -16.375 1.00 90.81 85 CYS A O 1
ATOM 673 N N . ARG A 1 86 ? 1.180 -4.493 -14.823 1.00 90.44 86 ARG A N 1
ATOM 674 C CA . ARG A 1 86 ? 2.590 -4.571 -14.427 1.00 90.44 86 ARG A CA 1
ATOM 675 C C . ARG A 1 86 ? 3.141 -3.247 -13.893 1.00 90.44 86 ARG A C 1
ATOM 677 O O . ARG A 1 86 ? 4.274 -2.871 -14.167 1.00 90.44 86 ARG A O 1
ATOM 684 N N . THR A 1 87 ? 2.326 -2.510 -13.146 1.00 88.19 87 THR A N 1
ATOM 685 C CA . THR A 1 87 ? 2.683 -1.204 -12.569 1.00 88.19 87 THR A CA 1
ATOM 686 C C . THR A 1 87 ? 2.742 -1.280 -11.054 1.00 88.19 87 THR A C 1
ATOM 688 O O . THR A 1 87 ? 1.908 -1.958 -10.450 1.00 88.19 87 THR A O 1
ATOM 691 N N . LEU A 1 88 ? 3.656 -0.523 -10.449 1.00 88.06 88 LEU A N 1
ATOM 692 C CA . LEU A 1 88 ? 3.711 -0.336 -9.002 1.00 88.06 88 LEU A CA 1
ATOM 693 C C . LEU A 1 88 ? 2.851 0.851 -8.564 1.00 88.06 88 LEU A C 1
ATOM 695 O O . LEU A 1 88 ? 2.721 1.848 -9.278 1.00 88.06 88 LEU A O 1
ATOM 699 N N . LYS A 1 89 ? 2.270 0.732 -7.376 1.00 89.31 89 LYS A N 1
ATOM 700 C CA . LYS A 1 89 ? 1.489 1.765 -6.696 1.00 89.31 89 LYS A CA 1
ATOM 701 C C . LYS A 1 89 ? 1.857 1.759 -5.219 1.00 89.31 89 LYS A C 1
ATOM 703 O O . LY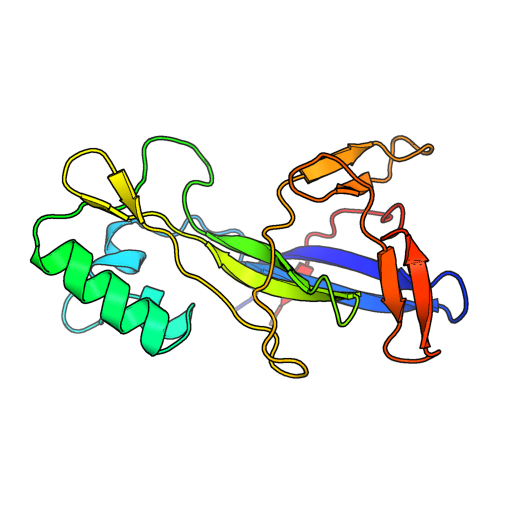S A 1 89 ? 2.275 0.733 -4.694 1.00 89.31 89 LYS A O 1
ATOM 708 N N . VAL A 1 90 ? 1.685 2.889 -4.548 1.00 89.25 90 VAL A N 1
ATOM 709 C CA . VAL A 1 90 ? 1.789 2.953 -3.091 1.00 89.25 90 VAL A CA 1
ATOM 710 C C . VAL A 1 90 ? 0.394 3.142 -2.519 1.00 89.25 90 VAL A C 1
ATOM 712 O O . VAL A 1 90 ? -0.326 4.045 -2.938 1.00 89.25 90 VAL A O 1
ATOM 715 N N . HIS A 1 91 ? 0.030 2.301 -1.556 1.00 91.94 91 HIS A N 1
ATOM 716 C CA . HIS A 1 91 ? -1.200 2.449 -0.784 1.00 91.94 91 HIS A CA 1
ATOM 717 C C . HIS A 1 91 ? -0.938 2.188 0.698 1.00 91.94 91 HIS A C 1
ATOM 719 O O . HIS A 1 91 ? 0.023 1.509 1.068 1.00 91.94 91 HIS A O 1
ATOM 725 N N . PHE A 1 92 ? -1.804 2.722 1.555 1.00 91.62 92 PHE A N 1
ATOM 726 C CA . PHE A 1 92 ? -1.709 2.529 2.996 1.00 91.62 92 PHE A CA 1
ATOM 727 C C . PHE A 1 92 ? -2.203 1.133 3.391 1.00 91.62 92 PHE A C 1
ATOM 729 O O . PHE A 1 92 ? -3.379 0.800 3.265 1.00 91.62 92 PHE A O 1
ATOM 736 N N . TYR A 1 93 ? -1.295 0.279 3.833 1.00 91.50 93 TYR A N 1
ATOM 737 C CA . TYR A 1 93 ? -1.593 -1.024 4.408 1.00 91.50 93 TYR A CA 1
ATOM 738 C C . TYR A 1 93 ? -2.027 -0.871 5.867 1.00 91.50 93 TYR A C 1
ATOM 740 O O . TYR A 1 93 ? -1.470 -0.047 6.589 1.00 91.50 93 TYR A O 1
ATOM 748 N N . PHE A 1 94 ? -2.996 -1.676 6.294 1.00 93.50 94 PHE A N 1
ATOM 749 C CA . PHE A 1 94 ? -3.384 -1.851 7.692 1.00 93.50 94 PHE A CA 1
ATOM 750 C C . PHE A 1 94 ? -4.256 -3.101 7.846 1.00 93.50 94 PHE A C 1
ATOM 752 O O . PHE A 1 94 ? -4.894 -3.521 6.881 1.00 93.50 94 PHE A O 1
ATOM 759 N N . GLY A 1 95 ? -4.306 -3.667 9.049 1.00 94.62 95 GLY A N 1
ATOM 760 C CA . GLY A 1 95 ? -5.217 -4.752 9.414 1.00 94.62 95 GLY A CA 1
ATOM 761 C C . GLY A 1 95 ? -6.183 -4.332 10.524 1.00 94.62 95 GLY A C 1
ATOM 762 O O . GLY A 1 95 ? -5.824 -3.516 11.374 1.00 94.62 95 GLY A O 1
ATOM 763 N N . ILE A 1 96 ? -7.400 -4.883 10.537 1.00 96.31 96 ILE A N 1
ATOM 764 C CA . ILE A 1 96 ? -8.333 -4.780 11.675 1.00 96.31 96 ILE A CA 1
ATOM 765 C C . ILE A 1 96 ? -8.753 -6.185 12.094 1.00 96.31 96 ILE A C 1
ATOM 767 O O . ILE A 1 96 ? -9.290 -6.946 11.290 1.00 96.31 96 ILE A O 1
ATOM 771 N N . ILE A 1 97 ? -8.508 -6.521 13.356 1.00 96.38 97 ILE A N 1
ATOM 772 C CA . ILE A 1 97 ? -8.805 -7.819 13.955 1.00 96.38 97 ILE A CA 1
ATOM 773 C C . ILE A 1 97 ? -10.222 -7.785 14.530 1.00 96.38 97 ILE A C 1
ATOM 775 O O . ILE A 1 97 ? -10.514 -6.987 15.418 1.00 96.38 97 ILE A O 1
ATOM 779 N N . THR A 1 98 ? -11.091 -8.675 14.056 1.00 94.25 98 THR A N 1
ATOM 780 C CA . THR A 1 98 ? -12.443 -8.902 14.587 1.00 94.25 98 THR A CA 1
ATOM 781 C C . THR A 1 98 ? -12.725 -10.402 14.673 1.00 94.25 98 THR A C 1
ATOM 783 O O . THR A 1 98 ? -12.446 -11.151 13.736 1.00 94.25 98 THR A O 1
ATOM 786 N N . GLY A 1 99 ? -13.220 -10.882 15.820 1.00 89.75 99 GLY A N 1
ATOM 787 C CA . GLY A 1 99 ? -13.559 -12.301 16.004 1.00 89.75 99 GLY A CA 1
ATOM 788 C C . GLY A 1 99 ? -12.422 -13.279 15.662 1.00 89.75 99 GLY A C 1
ATOM 789 O O . GLY A 1 99 ? -12.675 -14.339 15.095 1.00 89.75 99 GLY A O 1
ATOM 790 N N . GLY A 1 100 ? -11.165 -12.901 15.930 1.00 88.94 100 GLY A N 1
ATOM 791 C CA . GLY A 1 100 ? -9.977 -13.710 15.622 1.00 88.94 100 GLY A CA 1
ATOM 792 C C . GLY A 1 100 ? -9.550 -13.728 14.147 1.00 88.94 100 GLY A C 1
ATOM 793 O O . GLY A 1 100 ? -8.651 -14.487 13.794 1.00 88.94 100 GLY A O 1
ATOM 794 N N . LYS A 1 101 ? -10.165 -12.915 13.279 1.00 93.12 101 LYS A N 1
ATOM 795 C CA . LYS A 1 101 ? -9.785 -12.759 11.866 1.00 93.12 101 LYS A CA 1
ATOM 796 C C . LYS A 1 101 ? -9.304 -11.339 11.594 1.00 93.12 101 LYS A C 1
ATOM 798 O O . LYS A 1 101 ? -9.902 -10.388 12.090 1.00 93.12 101 LYS A O 1
ATOM 803 N N . THR A 1 102 ? -8.280 -11.199 10.757 1.00 94.44 102 THR A N 1
ATOM 804 C CA . THR A 1 102 ? -7.794 -9.890 10.304 1.00 94.44 102 THR A CA 1
ATOM 805 C C . THR A 1 102 ? -8.392 -9.548 8.945 1.00 94.44 102 THR A C 1
ATOM 807 O O . THR A 1 102 ? -8.226 -10.288 7.973 1.00 94.44 102 THR A O 1
ATOM 810 N N . TRP A 1 103 ? -9.084 -8.417 8.867 1.00 95.12 103 TRP A N 1
ATOM 811 C CA . TRP A 1 103 ? -9.485 -7.806 7.606 1.00 95.12 103 TRP A CA 1
ATOM 812 C C . TRP A 1 103 ? -8.405 -6.837 7.116 1.00 95.12 103 TRP A C 1
ATOM 814 O O . TRP A 1 103 ? -7.863 -6.068 7.906 1.00 95.12 103 TRP A O 1
ATOM 824 N N . HIS A 1 104 ? -8.146 -6.845 5.806 1.00 93.69 104 HIS A N 1
ATOM 825 C CA . HIS A 1 104 ? -7.208 -5.946 5.135 1.00 93.69 104 HIS A CA 1
ATOM 826 C C . HIS A 1 104 ? -7.911 -5.160 4.017 1.00 93.69 104 HIS A C 1
ATOM 828 O O . HIS A 1 104 ? -8.818 -5.694 3.363 1.00 93.69 104 HIS A O 1
ATOM 834 N N . PRO A 1 105 ? -7.494 -3.910 3.743 1.00 93.56 105 PRO A N 1
ATOM 835 C CA . PRO A 1 105 ? -8.022 -3.141 2.631 1.00 93.56 105 PRO A CA 1
ATOM 836 C C . PRO A 1 105 ? -7.638 -3.785 1.295 1.00 93.56 105 PRO A C 1
ATOM 838 O O . PRO A 1 105 ? -6.503 -4.204 1.081 1.00 93.56 105 PRO A O 1
ATOM 841 N N . VAL A 1 106 ? -8.591 -3.802 0.363 1.00 93.44 106 VAL A N 1
ATOM 842 C CA . VAL A 1 106 ? -8.373 -4.268 -1.011 1.00 93.44 106 VAL A CA 1
ATOM 843 C C . VAL A 1 106 ? -8.286 -3.068 -1.943 1.00 93.44 106 VAL A C 1
ATOM 845 O O . VAL A 1 106 ? -9.228 -2.277 -2.045 1.00 93.44 106 VAL A O 1
ATOM 848 N N . TYR A 1 107 ? -7.175 -2.965 -2.667 1.00 94.31 107 TYR A N 1
ATOM 849 C CA . TYR A 1 107 ? -6.943 -1.917 -3.656 1.00 94.31 107 TYR A CA 1
ATOM 850 C C . TYR A 1 107 ? -7.133 -2.447 -5.076 1.00 94.31 107 TYR A C 1
ATOM 852 O O . TYR A 1 107 ? -6.877 -3.615 -5.362 1.00 94.31 107 TYR A O 1
ATOM 860 N N . LYS A 1 108 ? -7.598 -1.582 -5.982 1.00 94.38 108 LYS A N 1
ATOM 861 C CA . LYS A 1 108 ? -7.798 -1.911 -7.398 1.00 94.38 108 LYS A CA 1
ATOM 862 C C . LYS A 1 108 ? -6.970 -0.991 -8.274 1.00 94.38 108 LYS A C 1
ATOM 864 O O . LYS A 1 108 ? -6.905 0.210 -8.026 1.00 94.38 108 LYS A O 1
ATOM 869 N N . CYS A 1 109 ? -6.404 -1.546 -9.338 1.00 93.06 109 CYS A N 1
ATOM 870 C CA . CYS A 1 109 ? -5.714 -0.773 -10.354 1.00 93.06 109 CYS A CA 1
ATOM 871 C C . CYS A 1 109 ? -6.664 0.252 -10.984 1.00 93.06 109 CYS A C 1
ATOM 873 O O . CYS A 1 109 ? -7.758 -0.086 -11.436 1.00 93.06 109 CYS A O 1
ATOM 875 N N . GLU A 1 110 ? -6.226 1.502 -11.068 1.00 90.50 110 GLU A N 1
ATOM 876 C CA . GLU A 1 110 ? -7.015 2.588 -11.656 1.00 90.50 110 GLU A CA 1
ATOM 877 C C . GLU A 1 110 ? -7.300 2.356 -13.145 1.00 90.50 110 GLU A C 1
ATOM 879 O O . GLU A 1 110 ? -8.373 2.732 -13.619 1.00 90.50 110 GLU A O 1
ATOM 884 N N . LEU A 1 111 ? -6.381 1.680 -13.845 1.00 91.00 111 LEU A N 1
ATOM 885 C CA . LEU A 1 111 ? -6.448 1.427 -15.283 1.00 91.00 111 LEU A CA 1
ATOM 886 C C . LEU A 1 111 ? -7.322 0.210 -15.612 1.00 91.00 111 LEU A C 1
ATOM 888 O O . LEU A 1 111 ? -8.337 0.345 -16.284 1.00 91.00 111 LEU A O 1
ATOM 892 N N . CYS A 1 112 ? -6.961 -0.976 -15.114 1.00 94.19 112 CYS A N 1
ATOM 893 C CA . CYS A 1 112 ? -7.614 -2.233 -15.505 1.00 94.19 112 CYS A CA 1
ATOM 894 C C . CYS A 1 112 ? -8.594 -2.796 -14.468 1.00 94.19 112 CYS A C 1
ATOM 896 O O . CYS A 1 112 ? -9.190 -3.844 -14.698 1.00 94.19 112 CYS A O 1
ATOM 898 N N . LYS A 1 113 ? -8.746 -2.136 -13.313 1.00 94.69 113 LYS A N 1
ATOM 899 C CA . LYS A 1 113 ? -9.623 -2.537 -12.194 1.00 94.69 113 LYS A CA 1
ATOM 900 C C . LYS A 1 113 ? -9.294 -3.884 -11.533 1.00 94.69 113 LYS A C 1
ATOM 902 O O . LYS A 1 113 ? -9.976 -4.247 -10.573 1.00 94.69 113 LYS A O 1
ATOM 907 N N . THR A 1 114 ? -8.251 -4.586 -11.983 1.00 95.06 114 THR A N 1
ATOM 908 C CA . THR A 1 114 ? -7.708 -5.779 -11.321 1.00 95.06 114 THR A CA 1
ATOM 909 C C . THR A 1 114 ? -7.277 -5.436 -9.896 1.00 95.06 114 THR A C 1
ATOM 911 O O . THR A 1 114 ? -6.791 -4.329 -9.645 1.00 95.06 114 THR A O 1
ATOM 914 N N . GLN A 1 115 ? -7.494 -6.364 -8.963 1.00 94.56 115 GLN A N 1
ATOM 915 C CA . GLN A 1 115 ? -6.991 -6.236 -7.599 1.00 94.56 115 GLN A CA 1
ATOM 916 C C . GLN A 1 115 ? -5.467 -6.085 -7.624 1.00 94.56 115 GLN A C 1
ATOM 918 O O . GLN A 1 115 ? -4.795 -6.678 -8.465 1.00 94.56 115 GLN A O 1
ATOM 923 N N . LEU A 1 116 ? -4.952 -5.226 -6.752 1.00 93.50 116 LEU A N 1
ATOM 924 C CA . LEU A 1 116 ? -3.520 -5.084 -6.568 1.00 93.50 116 LEU A CA 1
ATOM 925 C C . LEU A 1 116 ? -3.036 -6.096 -5.537 1.00 93.50 116 LEU A C 1
ATOM 927 O O . LEU A 1 116 ? -3.650 -6.234 -4.477 1.00 93.50 116 LEU A O 1
ATOM 931 N N . ASP A 1 117 ? -1.910 -6.720 -5.839 1.00 91.31 117 ASP A N 1
ATOM 932 C CA . ASP A 1 117 ? -1.226 -7.626 -4.930 1.00 91.31 117 ASP A CA 1
ATOM 933 C C . ASP A 1 117 ? -0.265 -6.812 -4.072 1.00 91.31 117 ASP A C 1
ATOM 935 O O . ASP A 1 117 ? 0.365 -5.860 -4.554 1.00 91.31 117 ASP A O 1
ATOM 939 N N . LEU A 1 118 ? -0.152 -7.152 -2.792 1.00 88.00 118 LEU A N 1
ATOM 940 C CA . LEU A 1 118 ? 0.908 -6.587 -1.973 1.00 88.00 118 LEU A CA 1
ATOM 941 C C . LEU A 1 118 ? 2.246 -7.069 -2.554 1.00 88.00 118 LEU A C 1
ATOM 943 O O . LEU A 1 118 ? 2.374 -8.226 -2.942 1.00 88.00 118 LEU A O 1
ATOM 947 N N . ALA A 1 119 ? 3.242 -6.191 -2.646 1.00 83.00 119 ALA A N 1
ATOM 948 C CA . ALA A 1 119 ? 4.612 -6.587 -2.958 1.00 83.00 119 ALA A CA 1
ATOM 949 C C . ALA A 1 119 ? 5.370 -6.696 -1.625 1.00 83.00 119 ALA A C 1
ATOM 951 O O . ALA A 1 119 ? 5.894 -5.686 -1.145 1.00 83.00 119 ALA A O 1
ATOM 952 N N . PRO A 1 120 ? 5.354 -7.865 -0.954 1.00 63.97 120 PRO A N 1
ATOM 953 C CA . PRO A 1 120 ? 5.740 -7.963 0.450 1.00 63.97 120 PRO A CA 1
ATOM 954 C C . PRO A 1 120 ? 7.248 -7.910 0.684 1.00 63.97 120 PRO A C 1
ATOM 956 O O . PRO A 1 120 ? 7.660 -7.771 1.833 1.00 63.97 120 PRO A O 1
ATOM 959 N N . GLY A 1 121 ? 8.075 -8.061 -0.355 1.00 67.06 121 GLY A N 1
ATOM 960 C CA . GLY A 1 121 ? 9.478 -8.388 -0.153 1.00 67.06 121 GLY A CA 1
ATOM 961 C C . GLY A 1 121 ? 10.462 -7.621 -1.020 1.00 67.06 121 GLY A C 1
ATOM 962 O O . GLY A 1 121 ? 10.209 -7.262 -2.172 1.00 67.06 121 GLY A O 1
ATOM 963 N N . GLN A 1 122 ? 11.644 -7.465 -0.439 1.00 67.31 122 GLN A N 1
ATOM 964 C CA . GLN A 1 122 ? 12.889 -7.209 -1.137 1.00 67.31 122 GLN A CA 1
ATOM 965 C C . GLN A 1 122 ? 13.744 -8.468 -1.042 1.00 67.31 122 GLN A C 1
ATOM 967 O O . GLN A 1 122 ? 13.899 -9.034 0.040 1.00 67.31 122 GLN A O 1
ATOM 972 N N . ARG A 1 123 ? 14.319 -8.901 -2.158 1.00 64.31 123 ARG A N 1
ATOM 973 C CA . ARG A 1 123 ? 15.422 -9.867 -2.166 1.00 64.31 123 ARG A CA 1
ATOM 974 C C . ARG A 1 123 ? 16.717 -9.152 -2.532 1.00 64.31 123 ARG A C 1
ATOM 976 O O . ARG A 1 123 ? 16.641 -8.259 -3.372 1.00 64.31 123 ARG A O 1
ATOM 983 N N . PRO A 1 124 ? 17.882 -9.549 -1.993 1.00 57.66 124 PRO A N 1
ATOM 984 C CA . PRO A 1 124 ? 19.161 -9.107 -2.537 1.00 57.66 124 PRO A C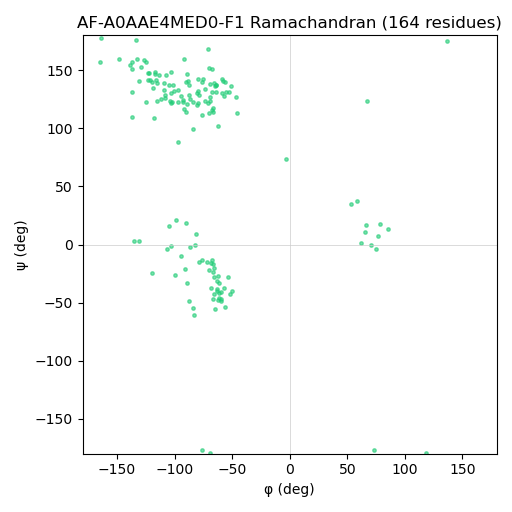A 1
ATOM 985 C C . PRO A 1 124 ? 19.205 -9.342 -4.052 1.00 57.66 124 PRO A C 1
ATOM 987 O O . PRO A 1 124 ? 18.722 -10.369 -4.546 1.00 57.66 124 PRO A O 1
ATOM 990 N N . GLY A 1 125 ? 19.707 -8.356 -4.788 1.00 58.94 125 GLY A N 1
ATOM 991 C CA . GLY A 1 125 ? 20.032 -8.498 -6.199 1.00 58.94 125 GLY A CA 1
ATOM 992 C C . GLY A 1 125 ? 21.237 -9.415 -6.392 1.00 58.94 125 GLY A C 1
ATOM 993 O O . GLY A 1 125 ? 21.808 -9.926 -5.430 1.00 58.94 125 GLY A O 1
ATOM 994 N N . ASP A 1 126 ? 21.633 -9.614 -7.650 1.00 66.25 126 ASP A N 1
ATOM 995 C CA . ASP A 1 126 ? 22.905 -10.299 -7.927 1.00 66.25 126 ASP A CA 1
ATOM 996 C C . ASP A 1 126 ? 24.088 -9.390 -7.516 1.00 66.25 126 ASP A C 1
ATOM 998 O O . ASP A 1 126 ? 25.174 -9.859 -7.186 1.00 66.25 126 ASP A O 1
ATOM 1002 N N . ASP A 1 127 ? 23.821 -8.083 -7.448 1.00 61.03 127 ASP A N 1
ATOM 1003 C CA . ASP A 1 127 ? 24.594 -7.060 -6.755 1.00 61.03 127 ASP A CA 1
ATOM 1004 C C . ASP A 1 127 ? 24.064 -6.856 -5.311 1.00 61.03 127 ASP A C 1
ATOM 1006 O O . ASP A 1 127 ? 22.877 -6.544 -5.141 1.00 61.03 127 ASP A O 1
ATOM 1010 N N . PRO A 1 128 ? 24.904 -7.013 -4.267 1.00 57.75 128 PRO A N 1
ATOM 1011 C CA . PRO A 1 128 ? 24.498 -6.908 -2.862 1.00 57.75 128 PRO A CA 1
ATOM 1012 C C . PRO A 1 128 ? 24.069 -5.499 -2.428 1.00 57.75 128 PRO A C 1
ATOM 1014 O O . PRO A 1 128 ? 23.396 -5.369 -1.405 1.00 57.75 128 PRO A O 1
ATOM 1017 N N . GLU A 1 129 ? 24.407 -4.450 -3.184 1.00 55.50 129 GLU A N 1
ATOM 1018 C CA . GLU A 1 129 ? 23.928 -3.084 -2.913 1.00 55.50 129 GLU A CA 1
ATOM 1019 C C . GLU A 1 129 ? 22.525 -2.820 -3.472 1.00 55.50 129 GLU A C 1
ATOM 1021 O O . GLU A 1 129 ? 21.968 -1.727 -3.323 1.00 55.50 129 GLU A O 1
ATOM 1026 N N . LYS A 1 130 ? 21.940 -3.822 -4.127 1.00 64.69 130 LYS A N 1
ATOM 1027 C CA . LYS A 1 130 ? 20.689 -3.694 -4.853 1.00 64.69 130 LYS A CA 1
ATOM 1028 C C . LYS A 1 130 ? 19.672 -4.711 -4.360 1.00 64.69 130 LYS A C 1
ATOM 1030 O O . LYS A 1 130 ? 20.016 -5.759 -3.820 1.00 64.69 130 LYS A O 1
ATOM 1035 N N . PHE A 1 131 ? 18.391 -4.420 -4.571 1.00 66.50 131 PHE A N 1
ATOM 1036 C CA . PHE A 1 131 ? 17.320 -5.361 -4.263 1.00 66.50 131 PHE A CA 1
ATOM 1037 C C . PHE A 1 131 ? 16.370 -5.560 -5.442 1.00 66.50 131 PHE A C 1
ATOM 1039 O O . PHE A 1 131 ? 16.186 -4.676 -6.272 1.00 66.50 131 PHE A O 1
ATOM 1046 N N . LYS A 1 132 ? 15.750 -6.738 -5.489 1.00 73.94 132 LYS A N 1
ATOM 1047 C CA . LYS A 1 132 ? 14.672 -7.125 -6.399 1.00 73.94 132 LYS A CA 1
ATOM 1048 C C . LYS A 1 132 ? 13.357 -7.075 -5.620 1.00 73.94 132 LYS A C 1
ATOM 1050 O O . LYS A 1 132 ? 13.269 -7.643 -4.530 1.00 73.94 132 LYS A O 1
ATOM 1055 N N . LEU A 1 133 ? 12.336 -6.415 -6.165 1.00 78.00 133 LEU A N 1
ATOM 1056 C CA . LEU A 1 133 ? 10.987 -6.503 -5.602 1.00 78.00 133 LEU A CA 1
ATOM 1057 C C . LEU A 1 133 ? 10.382 -7.863 -5.928 1.00 78.00 133 LEU A C 1
ATOM 1059 O O . LEU A 1 133 ? 10.424 -8.306 -7.081 1.00 78.00 133 LEU A O 1
ATOM 1063 N N . VAL A 1 134 ? 9.792 -8.488 -4.916 1.00 81.12 134 VAL A N 1
ATOM 1064 C CA . VAL A 1 134 ? 9.130 -9.780 -5.062 1.00 81.12 134 VAL A CA 1
ATOM 1065 C C . VAL A 1 134 ? 7.672 -9.739 -4.639 1.00 81.12 134 VAL A C 1
ATOM 1067 O O . VAL A 1 134 ? 7.291 -8.978 -3.746 1.00 81.12 134 VAL A O 1
ATOM 1070 N N . GLY A 1 135 ? 6.867 -10.554 -5.319 1.00 78.00 135 GLY A N 1
ATOM 1071 C CA . GLY A 1 135 ? 5.482 -10.833 -4.953 1.00 78.00 135 GLY A CA 1
ATOM 1072 C C . GLY A 1 135 ? 5.373 -11.791 -3.766 1.00 78.00 135 GLY A C 1
ATOM 1073 O O . GLY A 1 135 ? 6.375 -12.206 -3.176 1.00 78.00 135 GLY A O 1
ATOM 1074 N N . GLU A 1 136 ? 4.139 -12.150 -3.418 1.00 71.94 136 GLU A N 1
ATOM 1075 C CA . GLU A 1 136 ? 3.831 -13.031 -2.283 1.00 71.94 136 GLU A CA 1
ATOM 1076 C C . GLU A 1 136 ? 4.428 -14.434 -2.423 1.00 71.94 136 GLU A C 1
ATOM 1078 O O . GLU A 1 136 ? 4.895 -14.992 -1.430 1.00 71.94 136 GLU A O 1
ATOM 1083 N N . ASN A 1 137 ? 4.545 -14.969 -3.644 1.00 76.06 137 ASN A N 1
ATOM 1084 C CA . ASN A 1 137 ? 5.191 -16.271 -3.866 1.00 76.06 137 ASN A CA 1
ATOM 1085 C C . ASN A 1 137 ? 6.697 -16.148 -4.114 1.00 76.06 137 ASN A C 1
ATOM 1087 O O . ASN A 1 137 ? 7.328 -17.066 -4.643 1.00 76.06 137 ASN A O 1
ATOM 1091 N N . ASN A 1 138 ? 7.294 -15.014 -3.737 1.00 75.88 138 ASN A N 1
ATOM 1092 C CA . ASN A 1 138 ? 8.724 -14.761 -3.866 1.00 75.88 138 ASN A CA 1
ATOM 1093 C C . ASN A 1 138 ? 9.218 -14.678 -5.327 1.00 75.88 138 ASN A C 1
ATOM 1095 O O . ASN A 1 138 ? 10.425 -14.775 -5.589 1.00 75.88 138 ASN A O 1
ATOM 1099 N N . GLU A 1 139 ? 8.298 -14.499 -6.283 1.00 82.00 139 GLU A N 1
ATOM 1100 C CA . GLU A 1 139 ? 8.635 -14.266 -7.684 1.00 82.00 139 GLU A CA 1
ATOM 1101 C C . GLU A 1 139 ? 9.115 -12.830 -7.905 1.00 82.00 139 GLU A C 1
ATOM 1103 O O . GLU A 1 139 ? 8.558 -11.886 -7.348 1.00 82.00 139 GLU A O 1
ATOM 1108 N N . VAL A 1 140 ? 10.146 -12.648 -8.735 1.00 81.69 140 VAL A N 1
ATOM 1109 C CA . VAL A 1 140 ? 10.630 -11.305 -9.080 1.00 81.69 140 VAL A CA 1
ATOM 1110 C C . VAL A 1 140 ? 9.596 -10.603 -9.949 1.00 81.69 140 VAL A C 1
ATOM 1112 O O . VAL A 1 140 ? 9.237 -11.085 -11.029 1.00 81.69 140 VAL A O 1
ATOM 1115 N N . LEU A 1 141 ? 9.147 -9.436 -9.494 1.00 84.00 141 LEU A N 1
ATOM 1116 C CA . LEU A 1 141 ? 8.133 -8.667 -10.196 1.00 84.00 141 LEU A CA 1
ATOM 1117 C C . LEU A 1 141 ? 8.687 -8.095 -11.504 1.00 84.00 141 LEU A C 1
ATOM 1119 O O . LEU A 1 141 ? 9.802 -7.570 -11.579 1.00 84.00 141 LEU A O 1
ATOM 1123 N N . ARG A 1 1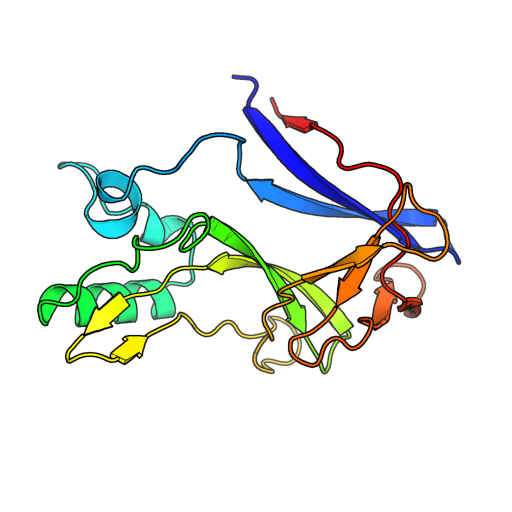42 ? 7.866 -8.169 -12.553 1.00 84.94 142 ARG A N 1
ATOM 1124 C CA . ARG A 1 142 ? 8.147 -7.573 -13.861 1.00 84.94 142 ARG A CA 1
ATOM 1125 C C . ARG A 1 142 ? 7.344 -6.290 -13.990 1.00 84.94 142 ARG A C 1
ATOM 1127 O O . ARG A 1 142 ? 6.125 -6.335 -13.898 1.00 84.94 142 ARG A O 1
ATOM 1134 N N . ILE A 1 143 ? 8.014 -5.173 -14.236 1.00 84.56 143 ILE A N 1
ATOM 1135 C CA . ILE A 1 143 ? 7.419 -3.839 -14.287 1.00 84.56 143 ILE A CA 1
ATOM 1136 C C . ILE A 1 143 ? 7.403 -3.324 -15.721 1.00 84.56 143 ILE A C 1
ATOM 1138 O O . ILE A 1 143 ? 8.365 -3.487 -16.468 1.00 84.56 143 ILE A O 1
ATOM 1142 N N . HIS A 1 144 ? 6.305 -2.681 -16.098 1.00 86.44 144 HIS A N 1
ATOM 1143 C CA . HIS A 1 144 ? 6.153 -1.946 -17.342 1.00 86.44 144 HIS A CA 1
ATOM 1144 C C . HIS A 1 144 ? 6.640 -0.496 -17.191 1.00 86.44 144 HIS A C 1
ATOM 1146 O O . HIS A 1 144 ? 6.164 0.240 -16.326 1.00 86.44 144 HIS A O 1
ATOM 1152 N N . CYS A 1 145 ? 7.559 -0.061 -18.057 1.00 85.25 145 CYS A N 1
ATOM 1153 C CA . CYS A 1 145 ? 7.980 1.337 -18.124 1.00 85.25 145 CYS A CA 1
ATOM 1154 C C . CYS A 1 145 ? 6.890 2.197 -18.777 1.00 85.25 145 CYS A C 1
ATOM 1156 O O . CYS A 1 145 ? 6.527 1.968 -19.931 1.00 85.25 145 CYS A O 1
ATOM 1158 N N . SER A 1 146 ? 6.421 3.232 -18.078 1.00 84.19 146 SER A N 1
ATOM 1159 C CA . SER A 1 146 ? 5.421 4.179 -18.593 1.00 84.19 146 SER A CA 1
ATOM 1160 C C . SER A 1 146 ? 5.886 4.961 -19.828 1.00 84.19 146 SER A C 1
ATOM 1162 O O . SER A 1 146 ? 5.052 5.352 -20.636 1.00 84.19 146 SER A O 1
ATOM 1164 N N . LYS A 1 147 ? 7.200 5.169 -19.996 1.00 87.38 147 LYS A N 1
ATOM 1165 C CA . LYS A 1 147 ? 7.769 5.965 -21.094 1.00 87.38 147 LYS A CA 1
ATOM 1166 C C . LYS A 1 147 ? 8.039 5.170 -22.367 1.00 87.38 147 LYS A C 1
ATOM 1168 O O . LYS A 1 147 ? 7.691 5.624 -23.447 1.00 87.38 147 LYS A O 1
ATOM 1173 N N . CYS A 1 148 ? 8.696 4.012 -22.265 1.00 89.31 148 CYS A N 1
ATOM 1174 C CA . CYS A 1 148 ? 9.112 3.232 -23.443 1.00 89.31 148 CYS A CA 1
ATOM 1175 C C . CYS A 1 148 ? 8.283 1.961 -23.678 1.00 89.31 148 CYS A C 1
ATOM 1177 O O . CYS A 1 148 ? 8.525 1.243 -24.648 1.00 89.31 148 CYS A O 1
ATOM 1179 N N . GLY A 1 149 ? 7.351 1.637 -22.779 1.00 86.19 149 GLY A N 1
ATOM 1180 C CA . GLY A 1 149 ? 6.481 0.464 -22.881 1.00 86.19 149 GLY A CA 1
ATOM 1181 C C . GLY A 1 149 ? 7.174 -0.889 -22.669 1.00 86.19 149 GLY A C 1
ATOM 1182 O O . GLY A 1 149 ? 6.545 -1.944 -22.748 1.00 86.19 149 GLY A O 1
ATOM 1183 N N . LYS A 1 150 ? 8.490 -0.905 -22.422 1.00 86.50 150 LYS A N 1
ATOM 1184 C CA . LYS A 1 150 ? 9.236 -2.146 -22.192 1.00 86.50 150 LYS A CA 1
ATOM 1185 C C . LYS A 1 150 ? 8.956 -2.690 -20.798 1.00 86.50 150 LYS A C 1
ATOM 1187 O O . LYS A 1 150 ? 8.864 -1.940 -19.826 1.00 86.50 150 LYS A O 1
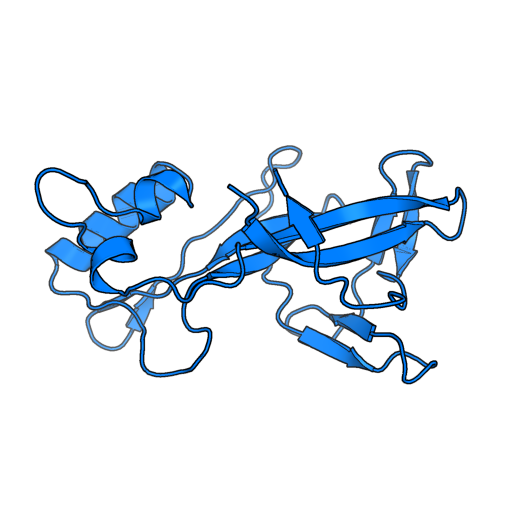ATOM 1192 N N . VAL A 1 151 ? 8.869 -4.015 -20.712 1.00 82.06 151 VAL A N 1
ATOM 1193 C CA . VAL A 1 151 ? 8.781 -4.736 -19.444 1.00 82.06 151 VAL A CA 1
ATOM 1194 C C . VAL A 1 151 ? 10.175 -5.172 -19.026 1.00 82.06 151 VAL A C 1
ATOM 1196 O O . VAL A 1 151 ? 10.859 -5.852 -19.787 1.00 82.06 151 VAL A O 1
ATOM 1199 N N . TYR A 1 152 ? 10.558 -4.841 -17.803 1.00 73.50 152 TYR A N 1
ATOM 1200 C CA . TYR A 1 152 ? 11.840 -5.192 -17.208 1.00 73.50 152 TYR A CA 1
ATOM 1201 C C . TYR A 1 152 ? 11.611 -5.754 -15.805 1.00 73.50 152 TYR A C 1
ATOM 1203 O O . TYR A 1 152 ? 10.540 -5.576 -15.229 1.00 73.50 152 TYR A O 1
ATOM 1211 N N . PHE A 1 153 ? 12.572 -6.493 -15.260 1.00 68.88 153 PHE A N 1
ATOM 1212 C CA . PHE A 1 153 ? 12.504 -6.851 -13.845 1.00 68.88 153 PHE A CA 1
ATOM 1213 C C . PHE A 1 153 ? 12.625 -5.575 -13.025 1.00 68.88 153 PHE A C 1
ATOM 1215 O O . PHE A 1 153 ? 13.445 -4.724 -13.373 1.00 68.88 153 PHE A O 1
ATOM 1222 N N . ALA A 1 154 ? 11.795 -5.435 -11.986 1.00 58.88 154 ALA A N 1
ATOM 1223 C CA . ALA A 1 154 ? 11.949 -4.366 -11.010 1.00 58.88 154 ALA A CA 1
ATOM 1224 C C . ALA A 1 154 ? 13.432 -4.295 -10.633 1.00 58.88 154 ALA A C 1
ATOM 1226 O O . ALA A 1 154 ? 13.957 -5.299 -10.143 1.00 58.88 154 ALA A O 1
ATOM 1227 N N . PRO A 1 155 ? 14.134 -3.208 -10.985 1.00 53.94 155 PRO A N 1
ATOM 1228 C CA . PRO A 1 155 ? 15.574 -3.217 -10.954 1.00 53.94 155 PRO A CA 1
ATOM 1229 C C . PRO A 1 155 ? 15.979 -3.396 -9.503 1.00 53.94 155 PRO A C 1
ATOM 1231 O O . PRO A 1 155 ? 15.387 -2.789 -8.612 1.00 53.94 155 PRO A O 1
ATOM 1234 N N . GLU A 1 156 ? 16.973 -4.254 -9.314 1.00 48.94 156 GLU A N 1
ATOM 1235 C CA . GLU A 1 156 ? 18.264 -3.853 -8.778 1.00 48.94 156 GLU A CA 1
ATOM 1236 C C . GLU A 1 156 ? 18.361 -2.328 -8.533 1.00 48.94 156 GLU A C 1
ATOM 1238 O O . GLU A 1 156 ? 18.927 -1.575 -9.324 1.00 48.94 156 GLU A O 1
ATOM 1243 N N . SER A 1 157 ? 17.704 -1.824 -7.495 1.00 45.91 157 SER A N 1
ATOM 1244 C CA . SER A 1 157 ? 17.679 -0.391 -7.220 1.00 45.91 157 SER A CA 1
ATOM 1245 C C . SER A 1 157 ? 18.982 0.001 -6.541 1.00 45.91 157 SER A C 1
ATOM 1247 O O . SER A 1 157 ? 19.288 -0.503 -5.461 1.00 45.91 157 SER A O 1
ATOM 1249 N N . GLY A 1 158 ? 19.714 0.930 -7.146 1.00 39.06 158 GLY A N 1
ATOM 1250 C CA . GLY A 1 158 ? 20.723 1.693 -6.432 1.00 39.06 158 GLY A CA 1
ATOM 1251 C C . GLY A 1 158 ? 20.040 2.586 -5.396 1.00 39.06 158 GLY A C 1
ATOM 1252 O O . GLY A 1 158 ? 19.282 3.485 -5.747 1.00 39.06 158 GLY A O 1
ATOM 1253 N N . SER A 1 159 ? 20.349 2.340 -4.126 1.00 44.06 159 SER A N 1
ATOM 1254 C CA . SER A 1 159 ? 20.050 3.171 -2.955 1.00 44.06 159 SER A CA 1
ATOM 1255 C C . SER A 1 159 ? 18.575 3.327 -2.538 1.00 44.06 159 SER A C 1
ATOM 1257 O O . SER A 1 159 ? 17.720 3.864 -3.238 1.00 44.06 159 SER A O 1
ATOM 1259 N N . THR A 1 160 ? 18.294 2.962 -1.288 1.00 46.59 160 THR A N 1
ATOM 1260 C CA . THR A 1 160 ? 17.273 3.638 -0.484 1.00 46.59 160 THR A CA 1
ATOM 1261 C C . THR A 1 160 ? 17.707 5.089 -0.295 1.00 46.59 160 THR A C 1
ATOM 1263 O O . THR A 1 160 ? 18.599 5.370 0.508 1.00 46.59 160 THR A O 1
ATOM 1266 N N . SER A 1 161 ? 17.132 6.027 -1.038 1.00 44.97 161 SER A N 1
ATOM 1267 C CA . SER A 1 161 ? 17.436 7.444 -0.844 1.00 44.97 161 SER A CA 1
ATOM 1268 C C . SER A 1 161 ? 16.560 7.986 0.293 1.00 44.97 161 SER A C 1
ATOM 1270 O O . SER A 1 161 ? 15.333 7.919 0.219 1.00 44.97 161 SER A O 1
ATOM 1272 N N . LYS A 1 162 ? 17.164 8.543 1.354 1.00 42.41 162 LYS A N 1
ATOM 1273 C CA . LYS A 1 162 ? 16.441 9.466 2.245 1.00 42.41 162 LYS A CA 1
ATOM 1274 C C . LYS A 1 162 ? 16.131 10.704 1.415 1.00 42.41 162 LYS A C 1
ATOM 1276 O O . LYS A 1 162 ? 17.059 11.379 0.979 1.00 42.41 162 LYS A O 1
ATOM 1281 N N . MET A 1 163 ? 14.857 10.969 1.153 1.00 42.53 163 MET A N 1
ATOM 1282 C CA . MET A 1 163 ? 14.458 12.107 0.325 1.00 42.53 163 MET A CA 1
ATOM 1283 C C . MET A 1 163 ? 13.819 13.174 1.200 1.00 42.53 163 MET A C 1
ATOM 1285 O O . MET A 1 163 ? 12.897 12.892 1.960 1.00 42.53 163 MET A O 1
ATOM 1289 N N . CYS A 1 164 ? 14.341 14.391 1.098 1.00 37.19 164 CYS A N 1
ATOM 1290 C CA . CYS A 1 164 ? 13.779 15.587 1.707 1.00 37.19 164 CYS A CA 1
ATOM 1291 C C . CYS A 1 164 ? 12.745 16.194 0.748 1.00 37.19 164 CYS A C 1
ATOM 1293 O O . CYS A 1 164 ? 13.063 16.403 -0.421 1.00 37.19 164 CYS A O 1
ATOM 1295 N N . TRP A 1 165 ? 11.539 16.474 1.237 1.00 44.56 165 TRP A N 1
ATOM 1296 C CA . TRP A 1 165 ? 10.476 17.192 0.515 1.00 44.56 165 TRP A CA 1
ATOM 1297 C C . TRP A 1 165 ? 10.190 18.516 1.234 1.00 44.56 165 TRP A C 1
ATOM 1299 O O . TRP A 1 165 ? 10.163 18.505 2.466 1.00 44.56 165 TRP A O 1
ATOM 1309 N N . ASP A 1 166 ? 9.988 19.618 0.504 1.00 32.94 166 ASP A N 1
ATOM 1310 C CA . ASP A 1 166 ? 9.724 20.963 1.062 1.00 32.94 166 ASP A CA 1
ATOM 1311 C C . ASP A 1 166 ? 8.275 21.191 1.529 1.00 32.94 166 ASP A C 1
ATOM 1313 O O . ASP A 1 166 ? 7.347 20.748 0.812 1.00 32.94 166 ASP A O 1
#

Organism: NCBI:txid3028300